Protein AF-A0AAU8DE88-F1 (afdb_monomer_lite)

Structure (mmCIF, N/CA/C/O backbone):
data_AF-A0AAU8DE88-F1
#
_entry.id   AF-A0AAU8DE88-F1
#
loop_
_atom_site.group_PDB
_atom_site.id
_atom_site.type_symbol
_atom_site.label_atom_id
_atom_site.label_alt_id
_atom_site.label_comp_id
_atom_site.label_asym_id
_atom_site.label_entity_id
_atom_site.label_seq_id
_atom_site.pdbx_PDB_ins_code
_atom_site.Cartn_x
_atom_site.Cartn_y
_atom_site.Cartn_z
_atom_site.occupancy
_atom_site.B_iso_or_equiv
_atom_site.auth_seq_id
_atom_site.auth_comp_id
_atom_site.auth_asym_id
_atom_site.auth_atom_id
_atom_site.pdbx_PDB_model_num
ATOM 1 N N . MET A 1 1 ? 5.501 -9.372 -20.639 1.00 56.41 1 MET A N 1
ATOM 2 C CA . MET A 1 1 ? 6.143 -8.124 -20.176 1.00 56.41 1 MET A CA 1
ATO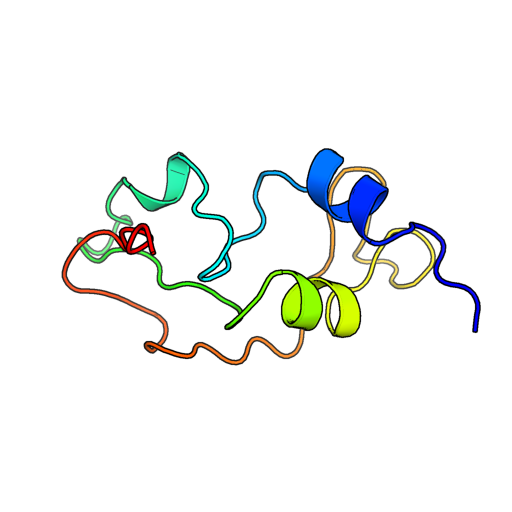M 3 C C . MET A 1 1 ? 6.904 -8.444 -18.905 1.00 56.41 1 MET A C 1
ATOM 5 O O . MET A 1 1 ? 6.295 -8.948 -17.970 1.00 56.41 1 MET A O 1
ATOM 9 N N . THR A 1 2 ? 8.218 -8.243 -18.896 1.00 75.12 2 THR A N 1
ATOM 10 C CA . THR A 1 2 ? 9.044 -8.455 -17.701 1.00 75.12 2 THR A CA 1
ATOM 11 C C . THR A 1 2 ? 8.911 -7.224 -16.815 1.00 75.12 2 THR A C 1
ATOM 13 O O . THR A 1 2 ? 9.183 -6.118 -17.275 1.00 75.12 2 THR A O 1
ATOM 16 N N . ARG A 1 3 ? 8.442 -7.395 -15.575 1.00 84.38 3 ARG A N 1
ATOM 17 C CA . ARG A 1 3 ? 8.355 -6.284 -14.619 1.00 84.38 3 ARG A CA 1
ATOM 18 C C . ARG A 1 3 ? 9.762 -5.825 -14.221 1.00 84.38 3 ARG A C 1
ATOM 20 O O . ARG A 1 3 ? 10.645 -6.675 -14.109 1.00 84.38 3 ARG A O 1
ATOM 27 N N . PRO A 1 4 ? 9.978 -4.523 -13.972 1.00 85.62 4 PRO A N 1
ATOM 28 C CA . PRO A 1 4 ? 11.302 -3.992 -13.643 1.00 85.62 4 PRO A CA 1
ATOM 29 C C . PRO A 1 4 ? 11.795 -4.426 -12.254 1.00 85.62 4 PRO A C 1
ATOM 31 O O . PRO A 1 4 ? 12.992 -4.407 -11.988 1.00 85.62 4 PRO A O 1
ATOM 34 N N . LEU A 1 5 ? 10.879 -4.825 -11.371 1.00 92.19 5 LEU A N 1
ATOM 35 C CA . LEU A 1 5 ? 11.145 -5.283 -10.010 1.00 92.19 5 LEU A CA 1
ATOM 36 C C . LEU A 1 5 ? 10.484 -6.636 -9.802 1.00 92.19 5 LEU A C 1
ATOM 38 O O . LEU A 1 5 ? 9.313 -6.791 -10.143 1.00 92.19 5 LEU A O 1
ATOM 42 N N . SER A 1 6 ? 11.193 -7.594 -9.209 1.00 94.62 6 SER A N 1
ATOM 43 C CA . SER A 1 6 ? 10.574 -8.836 -8.732 1.00 94.62 6 SER A CA 1
ATOM 44 C C . SER A 1 6 ? 9.662 -8.578 -7.528 1.00 94.62 6 SER A C 1
ATOM 46 O O . SER A 1 6 ? 9.751 -7.539 -6.870 1.00 94.62 6 SER A O 1
ATOM 48 N N . PHE A 1 7 ? 8.798 -9.544 -7.213 1.00 95.75 7 PHE A N 1
ATOM 49 C CA . PHE A 1 7 ? 7.869 -9.451 -6.086 1.00 95.75 7 PHE A CA 1
ATOM 50 C C . PHE A 1 7 ? 8.575 -9.197 -4.745 1.00 95.75 7 PHE A C 1
ATOM 52 O O . PHE A 1 7 ? 8.206 -8.283 -4.007 1.00 95.75 7 PHE A O 1
ATOM 59 N N . GLU A 1 8 ? 9.637 -9.950 -4.454 1.00 96.00 8 GLU A N 1
ATOM 60 C CA . GLU A 1 8 ? 10.378 -9.807 -3.197 1.00 96.00 8 GLU A CA 1
ATOM 61 C C . GLU A 1 8 ? 11.158 -8.489 -3.129 1.00 96.00 8 GLU A C 1
ATOM 63 O O . GLU A 1 8 ? 11.156 -7.826 -2.091 1.00 96.00 8 GLU A O 1
ATOM 68 N N . GLN A 1 9 ? 11.745 -8.039 -4.245 1.00 95.31 9 GLN A N 1
ATOM 69 C CA . GLN A 1 9 ? 12.398 -6.726 -4.301 1.00 95.31 9 GLN A CA 1
ATOM 70 C C . GLN A 1 9 ? 11.396 -5.591 -4.073 1.00 95.31 9 GLN A C 1
ATOM 72 O O . GLN A 1 9 ? 11.677 -4.666 -3.314 1.00 95.31 9 GLN A O 1
ATOM 77 N N . ALA A 1 10 ? 10.206 -5.678 -4.673 1.00 95.12 10 ALA A N 1
ATOM 78 C CA . ALA A 1 10 ? 9.159 -4.685 -4.481 1.00 95.12 10 ALA A CA 1
ATOM 79 C C . ALA A 1 10 ? 8.708 -4.625 -3.010 1.00 95.12 10 ALA A C 1
ATOM 81 O O . ALA A 1 10 ? 8.616 -3.539 -2.440 1.00 95.12 10 ALA A O 1
ATOM 82 N N . LYS A 1 11 ? 8.496 -5.771 -2.352 1.00 95.50 11 LYS A N 1
ATOM 83 C CA . LYS A 1 11 ? 8.143 -5.813 -0.920 1.00 95.50 11 LYS A CA 1
ATOM 84 C C . LYS A 1 11 ? 9.220 -5.200 -0.025 1.00 95.50 11 LYS A C 1
ATOM 86 O O . LYS A 1 11 ? 8.878 -4.504 0.933 1.00 95.50 11 LYS A O 1
ATOM 91 N N . ALA A 1 12 ? 10.493 -5.455 -0.325 1.00 95.00 12 ALA A N 1
ATOM 92 C CA . ALA A 1 12 ? 11.615 -4.903 0.430 1.00 95.00 12 ALA A CA 1
ATOM 93 C C . ALA A 1 12 ? 11.746 -3.382 0.243 1.00 95.00 12 ALA A C 1
ATOM 95 O O . ALA A 1 12 ? 12.053 -2.663 1.189 1.00 95.00 12 ALA A O 1
ATOM 96 N N . GLN A 1 13 ? 11.489 -2.888 -0.968 1.00 95.12 13 GLN A N 1
ATOM 97 C CA . GLN A 1 13 ? 11.656 -1.479 -1.317 1.00 95.12 13 GLN A CA 1
ATOM 98 C C . GLN A 1 13 ? 10.470 -0.605 -0.888 1.00 95.12 13 GLN A C 1
ATOM 100 O O . GLN A 1 13 ? 10.664 0.509 -0.406 1.00 95.12 13 GLN A O 1
ATOM 105 N N . PHE A 1 14 ? 9.237 -1.099 -1.026 1.00 94.94 14 PHE A N 1
ATOM 106 C CA . PHE A 1 14 ? 8.013 -0.339 -0.758 1.00 94.94 14 PHE A CA 1
ATOM 107 C C . PHE A 1 14 ? 7.377 -0.765 0.569 1.00 94.94 14 PHE A C 1
ATOM 109 O O . PHE A 1 14 ? 6.318 -1.397 0.626 1.00 94.94 14 PHE A O 1
ATOM 116 N N . VAL A 1 15 ? 8.031 -0.388 1.667 1.00 94.38 15 VAL A N 1
ATOM 117 C CA . VAL A 1 15 ? 7.601 -0.699 3.045 1.00 94.38 15 VAL A CA 1
ATOM 118 C C . VAL A 1 15 ? 6.365 0.084 3.500 1.00 94.38 15 VAL A C 1
ATOM 120 O O . VAL A 1 15 ? 5.765 -0.245 4.521 1.00 94.38 15 VAL A O 1
ATOM 123 N N . HIS A 1 16 ? 5.972 1.116 2.750 1.00 93.50 16 HIS A N 1
ATOM 124 C CA . HIS A 1 16 ? 4.784 1.928 3.026 1.00 93.50 16 HIS A CA 1
ATOM 125 C C . HIS A 1 16 ? 3.519 1.435 2.323 1.00 93.50 16 HIS A C 1
ATOM 127 O O . HIS A 1 16 ? 2.464 2.040 2.515 1.00 93.50 16 HIS A O 1
ATOM 133 N N . ARG A 1 17 ? 3.601 0.358 1.526 1.00 94.75 17 ARG A N 1
ATOM 134 C CA . ARG A 1 17 ? 2.404 -0.297 0.984 1.00 94.75 17 ARG A CA 1
ATOM 135 C C . ARG A 1 17 ? 1.478 -0.676 2.138 1.00 94.75 17 ARG A C 1
ATOM 137 O O . ARG A 1 17 ? 1.961 -1.007 3.213 1.00 94.75 17 ARG A O 1
ATOM 144 N N . PHE A 1 18 ? 0.170 -0.636 1.926 1.00 95.62 18 PHE A N 1
ATOM 145 C CA . PHE A 1 18 ? -0.778 -1.077 2.941 1.00 95.62 18 PHE A CA 1
ATOM 146 C C . PHE A 1 18 ? -1.700 -2.136 2.355 1.00 95.62 18 PHE A C 1
ATOM 148 O O . PHE A 1 18 ? -2.568 -1.844 1.529 1.00 95.62 18 PHE A O 1
ATOM 155 N N . THR A 1 19 ? -1.473 -3.374 2.777 1.00 96.75 19 THR A N 1
ATOM 156 C CA . THR A 1 19 ? -2.227 -4.564 2.382 1.00 96.75 19 THR A CA 1
ATOM 157 C C . THR A 1 19 ? -2.682 -5.297 3.644 1.00 96.75 19 THR A C 1
ATOM 159 O O . THR A 1 19 ? -2.275 -4.943 4.752 1.00 96.75 19 THR A O 1
ATOM 162 N N . MET A 1 20 ? -3.532 -6.319 3.521 1.00 95.75 20 MET A N 1
ATOM 163 C CA . MET A 1 20 ? -3.851 -7.139 4.700 1.00 95.75 20 MET A CA 1
ATOM 164 C C . MET A 1 20 ? -2.651 -7.993 5.153 1.00 95.75 20 MET A C 1
ATOM 166 O O . MET A 1 20 ? -2.569 -8.350 6.328 1.00 95.75 20 MET A O 1
ATOM 170 N N . ASP A 1 21 ? -1.697 -8.262 4.253 1.00 95.31 21 ASP A N 1
ATOM 171 C CA . ASP A 1 21 ? -0.466 -9.007 4.548 1.00 95.31 21 ASP A CA 1
ATOM 172 C C . ASP A 1 21 ? 0.603 -8.136 5.227 1.00 95.31 21 ASP A C 1
ATOM 174 O O . ASP A 1 21 ? 1.382 -8.634 6.046 1.00 95.31 21 ASP A O 1
ATOM 178 N N . HIS A 1 22 ? 0.636 -6.837 4.903 1.00 95.19 22 HIS A N 1
ATOM 179 C CA . HIS A 1 22 ? 1.629 -5.877 5.380 1.00 95.19 22 HIS A CA 1
ATOM 180 C C . HIS A 1 22 ? 0.968 -4.599 5.904 1.00 95.19 22 HIS A C 1
ATOM 182 O O . HIS A 1 22 ? 0.415 -3.798 5.145 1.00 95.19 22 HIS A O 1
ATOM 188 N N . VAL A 1 23 ? 1.092 -4.390 7.217 1.00 95.19 23 VAL A N 1
ATOM 189 C CA . VAL A 1 23 ? 0.546 -3.232 7.935 1.00 95.19 23 VAL A CA 1
ATOM 190 C C . VAL A 1 23 ? 1.686 -2.268 8.270 1.00 95.19 23 VAL A C 1
ATOM 192 O O . VAL A 1 23 ? 2.497 -2.571 9.149 1.00 95.19 23 VAL A O 1
ATOM 195 N N . PRO A 1 24 ? 1.794 -1.117 7.588 1.00 94.12 24 PRO A N 1
ATOM 196 C CA . PRO A 1 24 ? 2.855 -0.163 7.863 1.00 94.12 24 PRO A CA 1
ATOM 197 C C . PRO A 1 24 ? 2.611 0.547 9.200 1.00 94.12 24 PRO A C 1
ATOM 199 O O . PRO A 1 24 ? 1.471 0.783 9.596 1.00 94.12 24 PRO A O 1
ATOM 202 N N . ALA A 1 25 ? 3.686 0.942 9.888 1.00 93.81 25 ALA A N 1
ATOM 203 C CA . ALA A 1 25 ? 3.596 1.544 11.223 1.00 93.81 25 ALA A CA 1
ATOM 204 C C . ALA A 1 25 ? 2.702 2.798 11.271 1.00 93.81 25 ALA A C 1
ATOM 206 O O . ALA A 1 25 ? 1.986 3.007 12.248 1.00 93.81 25 ALA A O 1
ATOM 207 N N . TRP A 1 26 ? 2.688 3.600 10.200 1.00 92.94 26 TRP A N 1
ATOM 208 C CA . TRP A 1 26 ? 1.854 4.801 10.116 1.00 92.94 26 TRP A CA 1
ATOM 209 C C . TRP A 1 26 ? 0.351 4.495 10.176 1.00 92.94 26 TRP A C 1
ATOM 211 O O . TRP A 1 26 ? -0.412 5.325 10.657 1.00 92.94 26 TRP A O 1
ATOM 221 N N . ALA A 1 27 ? -0.085 3.305 9.746 1.00 94.12 27 ALA A N 1
ATOM 222 C CA . ALA A 1 27 ? -1.499 2.925 9.730 1.00 94.12 27 ALA A CA 1
ATOM 223 C C . ALA A 1 27 ? -2.065 2.625 11.128 1.00 94.12 27 ALA A C 1
ATOM 225 O O . ALA A 1 27 ? -3.273 2.464 11.288 1.00 94.12 27 ALA A O 1
ATOM 226 N N . GLN A 1 28 ? -1.202 2.550 12.147 1.00 93.06 28 GLN A N 1
ATOM 227 C CA . GLN A 1 28 ? -1.624 2.388 13.539 1.00 93.06 28 GLN A CA 1
ATOM 228 C C . GLN A 1 28 ? -2.076 3.701 14.181 1.00 93.06 28 GLN A C 1
ATOM 230 O O . GLN A 1 28 ? -2.622 3.675 15.280 1.00 93.06 28 GLN A O 1
ATOM 235 N N . GLN A 1 29 ? -1.829 4.834 13.524 1.00 94.75 29 GLN A N 1
ATOM 236 C CA . GLN A 1 29 ? -2.248 6.148 13.992 1.00 94.75 29 GLN A CA 1
ATOM 237 C C . GLN A 1 29 ? -3.547 6.562 13.288 1.00 94.75 29 GLN A C 1
ATOM 239 O O . GLN A 1 29 ? -3.712 6.268 12.098 1.00 94.75 29 GLN A O 1
ATOM 244 N N . PRO A 1 30 ? -4.471 7.237 13.992 1.00 95.50 30 PRO A N 1
ATOM 245 C CA . PRO A 1 30 ? -5.661 7.781 13.361 1.00 95.50 30 PRO A CA 1
ATOM 246 C C . PRO A 1 30 ? -5.280 8.897 12.380 1.00 95.50 30 PRO A C 1
ATOM 248 O O . PRO A 1 30 ? -4.315 9.640 12.575 1.00 95.50 30 PRO A O 1
ATOM 251 N N . ALA A 1 31 ? -6.060 9.022 11.317 1.00 94.25 31 ALA A N 1
ATOM 252 C CA . ALA A 1 31 ? -6.008 10.134 10.389 1.00 94.25 31 ALA A CA 1
ATOM 253 C C . ALA A 1 31 ? -6.608 11.408 11.025 1.00 94.25 31 ALA A C 1
ATOM 255 O O . ALA A 1 31 ? -7.287 11.332 12.052 1.00 94.25 31 ALA A O 1
ATOM 256 N N . PRO A 1 32 ? -6.418 12.596 10.414 1.00 95.38 32 PRO A N 1
ATOM 257 C CA . PRO A 1 32 ? -6.935 13.858 10.959 1.00 95.38 32 PRO A CA 1
ATOM 258 C C . PRO A 1 32 ? -8.458 13.910 11.166 1.00 95.38 32 PRO A C 1
ATOM 260 O O . PRO A 1 32 ? -8.939 14.742 11.926 1.00 95.38 32 PRO A O 1
ATOM 263 N N . ASN A 1 33 ? -9.220 13.034 10.504 1.00 94.75 33 ASN A N 1
ATOM 264 C CA . ASN A 1 33 ? -10.669 12.899 10.676 1.00 94.75 33 ASN A CA 1
ATOM 265 C C . ASN A 1 33 ? -11.074 11.983 11.853 1.00 94.75 33 ASN A C 1
ATOM 267 O O . ASN A 1 33 ? -12.262 11.739 12.039 1.00 94.75 33 ASN A O 1
ATOM 271 N N . GLY A 1 34 ? -10.115 11.450 12.617 1.00 95.31 34 GLY A N 1
ATOM 272 C CA . GLY A 1 34 ? -10.352 10.546 13.747 1.00 95.31 34 GLY A CA 1
ATOM 273 C C . GLY A 1 34 ? -10.559 9.074 13.370 1.00 95.31 34 GLY A C 1
ATOM 274 O O . GLY A 1 34 ? -10.632 8.238 14.266 1.00 95.31 34 GLY A O 1
ATOM 275 N N . GLN A 1 35 ? -10.615 8.739 12.078 1.00 97.00 35 GLN A N 1
ATOM 276 C CA . GLN A 1 35 ? -10.720 7.358 11.593 1.00 97.00 35 GLN A CA 1
ATOM 277 C C . GLN A 1 35 ? -9.339 6.771 11.291 1.00 97.00 35 GLN A C 1
ATOM 279 O O . GLN A 1 35 ? -8.349 7.490 11.190 1.00 97.00 35 GLN A O 1
ATOM 284 N N . PHE A 1 36 ? -9.257 5.459 11.097 1.00 97.25 36 PHE A N 1
ATOM 285 C CA . PHE A 1 36 ? -8.030 4.781 10.685 1.00 97.25 36 PHE A CA 1
ATOM 286 C C . PHE A 1 36 ? -8.063 4.469 9.193 1.00 97.25 36 PHE A C 1
ATOM 288 O O . PHE A 1 36 ? -9.113 4.162 8.628 1.00 97.25 36 PHE A O 1
ATOM 295 N N . TYR A 1 37 ? -6.903 4.524 8.543 1.00 95.31 37 TYR A N 1
ATOM 296 C CA . TYR A 1 37 ? -6.792 4.095 7.154 1.00 95.31 37 TYR A CA 1
ATOM 297 C C . TYR A 1 37 ? -7.046 2.588 7.038 1.00 95.31 37 TYR A C 1
ATOM 299 O O . TYR A 1 37 ? -6.576 1.801 7.863 1.00 95.31 37 TYR A O 1
ATOM 307 N N . ALA A 1 38 ? -7.757 2.186 5.987 1.00 96.25 38 ALA A N 1
ATOM 308 C CA . ALA A 1 38 ? -7.946 0.782 5.646 1.00 96.25 38 ALA A CA 1
ATOM 309 C C . ALA A 1 38 ? -6.836 0.262 4.707 1.00 96.25 38 ALA A C 1
ATOM 311 O O . ALA A 1 38 ? -6.241 1.047 3.958 1.00 96.25 38 ALA A O 1
ATOM 312 N N . PRO A 1 39 ? -6.574 -1.060 4.682 1.00 96.62 39 PRO A N 1
ATOM 313 C CA . PRO A 1 39 ? -5.743 -1.675 3.652 1.00 96.62 39 PRO A CA 1
ATOM 314 C C . PRO A 1 39 ? -6.244 -1.336 2.242 1.00 96.62 39 PRO A C 1
ATOM 316 O O . PRO A 1 39 ? -7.434 -1.442 1.952 1.00 96.62 39 PRO A O 1
ATOM 319 N N . GLN A 1 40 ? -5.331 -0.973 1.343 1.00 96.81 40 GLN A N 1
ATOM 320 C CA . GLN A 1 40 ? -5.662 -0.626 -0.045 1.00 96.81 40 GLN A CA 1
ATOM 321 C C . GLN A 1 40 ? -5.953 -1.868 -0.898 1.00 96.81 40 GLN A C 1
ATOM 323 O O . GLN A 1 40 ? -6.797 -1.838 -1.796 1.00 96.81 40 GLN A O 1
ATOM 328 N N . PHE A 1 41 ? -5.249 -2.962 -0.608 1.00 97.00 41 PHE A N 1
ATOM 329 C CA . PHE A 1 41 ? -5.323 -4.231 -1.331 1.00 97.00 41 PHE A CA 1
ATOM 330 C C . PHE A 1 41 ? -5.513 -5.391 -0.355 1.00 97.00 41 PHE A C 1
ATOM 332 O O . PHE A 1 41 ? -5.095 -5.317 0.805 1.00 97.00 41 PHE A O 1
ATOM 339 N N . ARG A 1 42 ? -6.119 -6.483 -0.829 1.00 96.12 42 ARG A N 1
ATOM 340 C CA . ARG A 1 42 ? -6.318 -7.697 -0.031 1.00 96.12 42 ARG A CA 1
ATOM 341 C C . ARG A 1 42 ? -5.000 -8.393 0.280 1.00 96.12 42 ARG A C 1
ATOM 343 O O . ARG A 1 42 ? -4.857 -8.900 1.380 1.00 96.12 42 ARG A O 1
ATOM 350 N N . SER A 1 43 ? -4.047 -8.409 -0.647 1.00 96.12 43 SER A N 1
ATOM 351 C CA . SER A 1 43 ? -2.756 -9.078 -0.455 1.00 96.12 43 SER A CA 1
ATOM 352 C C . SER A 1 43 ? -1.592 -8.291 -1.046 1.00 96.12 43 SER A C 1
ATOM 354 O O . SER A 1 43 ? -1.775 -7.426 -1.908 1.00 96.12 43 SER A O 1
ATOM 356 N N . ASP A 1 44 ? -0.374 -8.626 -0.620 1.00 96.12 44 ASP A N 1
ATOM 357 C CA . ASP A 1 44 ? 0.853 -8.119 -1.240 1.00 96.12 44 ASP A CA 1
ATOM 358 C C . ASP A 1 44 ? 0.924 -8.513 -2.716 1.00 96.12 44 ASP A C 1
ATOM 360 O O . ASP A 1 44 ? 1.381 -7.726 -3.546 1.00 96.12 44 ASP A O 1
ATOM 364 N N . ARG A 1 45 ? 0.434 -9.707 -3.071 1.00 96.38 45 ARG A N 1
ATOM 365 C CA . ARG A 1 45 ? 0.412 -10.152 -4.467 1.00 96.38 45 ARG A CA 1
ATOM 366 C C . ARG A 1 45 ? -0.506 -9.283 -5.320 1.00 96.38 45 ARG A C 1
ATOM 368 O O . ARG A 1 45 ? -0.098 -8.848 -6.391 1.00 96.38 45 ARG A O 1
ATOM 375 N N . GLU A 1 46 ? -1.706 -8.991 -4.827 1.00 96.25 46 GLU A N 1
ATOM 376 C CA . GLU A 1 46 ? -2.635 -8.102 -5.522 1.00 96.25 46 GLU A CA 1
ATOM 377 C C . GLU A 1 46 ? -2.048 -6.696 -5.685 1.00 96.25 46 GLU A C 1
ATOM 379 O O . GLU A 1 46 ? -2.112 -6.124 -6.775 1.00 96.25 46 GLU A O 1
ATOM 384 N N . TRP A 1 47 ? -1.447 -6.153 -4.621 1.00 96.38 47 TRP A N 1
ATOM 385 C CA . TRP A 1 47 ? -0.742 -4.875 -4.689 1.00 96.38 47 TRP A CA 1
ATOM 386 C C . TRP A 1 47 ? 0.332 -4.900 -5.774 1.00 96.38 47 TRP A C 1
ATOM 388 O O . TRP A 1 47 ? 0.362 -4.005 -6.611 1.00 96.38 47 TRP A O 1
ATOM 398 N N . TYR A 1 48 ? 1.180 -5.928 -5.798 1.00 95.75 48 TYR A N 1
ATOM 399 C CA . TYR A 1 48 ? 2.242 -6.041 -6.789 1.00 95.75 48 TYR A CA 1
ATOM 400 C C . TYR A 1 48 ? 1.672 -6.082 -8.205 1.00 95.75 48 TYR A C 1
ATOM 402 O O . TYR A 1 48 ? 2.129 -5.330 -9.059 1.00 95.75 48 TYR A O 1
ATOM 410 N N . ASP A 1 49 ? 0.633 -6.881 -8.447 1.00 94.69 49 ASP A N 1
ATOM 411 C CA . ASP A 1 49 ? 0.025 -7.035 -9.769 1.00 94.69 49 ASP A CA 1
ATOM 412 C C . ASP A 1 49 ? -0.621 -5.727 -10.277 1.00 94.69 49 ASP A C 1
ATOM 414 O O . ASP A 1 49 ? -0.581 -5.453 -11.479 1.00 94.69 49 ASP A O 1
ATOM 418 N N . LYS A 1 50 ? -1.148 -4.880 -9.382 1.00 94.62 50 LYS A N 1
ATOM 419 C CA . LYS A 1 50 ? -1.873 -3.645 -9.744 1.00 94.62 50 LYS A CA 1
ATOM 420 C C . LYS A 1 50 ? -1.058 -2.352 -9.647 1.00 94.62 50 LYS A C 1
ATOM 422 O O . LYS A 1 50 ? -1.329 -1.403 -10.389 1.00 94.62 50 LYS A O 1
ATOM 427 N N . ALA A 1 51 ? -0.081 -2.286 -8.748 1.00 94.31 51 ALA A N 1
ATOM 428 C CA . ALA A 1 51 ? 0.786 -1.125 -8.596 1.00 94.31 51 ALA A CA 1
ATOM 429 C C . ALA A 1 51 ? 1.639 -0.921 -9.852 1.00 94.31 51 ALA A C 1
ATOM 431 O O . ALA A 1 51 ? 1.942 -1.868 -10.580 1.00 94.31 51 ALA A O 1
ATOM 432 N N . LYS A 1 52 ? 2.025 0.329 -10.103 1.00 94.31 52 LYS A N 1
ATOM 433 C CA . LYS A 1 52 ? 2.975 0.705 -11.149 1.00 94.31 52 LYS A CA 1
ATOM 434 C C . LYS A 1 52 ? 4.291 1.111 -10.503 1.00 94.31 52 LYS A C 1
ATOM 436 O O . LYS A 1 52 ? 4.319 1.964 -9.611 1.00 94.31 52 LYS A O 1
ATOM 441 N N . PHE A 1 53 ? 5.371 0.491 -10.952 1.00 93.81 53 PHE A N 1
ATOM 442 C CA . PHE A 1 53 ? 6.726 0.753 -10.484 1.00 93.81 53 PHE A CA 1
ATOM 443 C C . PHE A 1 53 ? 7.472 1.696 -11.427 1.00 93.81 53 PHE A C 1
ATOM 445 O O . PHE A 1 53 ? 6.991 2.032 -12.509 1.00 93.81 53 PHE A O 1
ATOM 452 N N . HIS A 1 54 ? 8.656 2.141 -11.007 1.00 93.31 54 HIS A N 1
ATOM 453 C CA . HIS A 1 54 ? 9.502 2.990 -11.836 1.00 93.31 54 HIS A CA 1
ATOM 454 C C . HIS A 1 54 ? 9.767 2.337 -13.202 1.00 93.31 54 HIS A C 1
ATOM 456 O O . HIS A 1 54 ? 10.165 1.174 -13.268 1.00 93.31 54 HIS A O 1
ATOM 462 N N . GLY A 1 55 ? 9.513 3.084 -14.279 1.00 91.31 55 GLY A N 1
ATOM 463 C CA . GLY A 1 55 ? 9.553 2.586 -15.659 1.00 91.31 55 GLY A CA 1
ATOM 464 C C . GLY A 1 55 ? 8.217 2.048 -16.192 1.00 91.31 55 GLY A C 1
ATOM 465 O O . GLY A 1 55 ? 8.095 1.847 -17.394 1.00 91.31 55 GLY A O 1
ATOM 466 N N . GLU A 1 56 ? 7.201 1.854 -15.341 1.00 92.12 56 GLU A N 1
ATOM 467 C CA . GLU A 1 56 ? 5.838 1.458 -15.747 1.00 92.12 56 GLU A CA 1
ATOM 468 C C . GLU A 1 56 ? 4.841 2.634 -15.728 1.00 92.12 56 GLU A C 1
ATOM 470 O O . GLU A 1 56 ? 3.772 2.544 -16.329 1.00 92.12 56 GLU A O 1
ATOM 475 N N . SER A 1 57 ? 5.156 3.717 -15.011 1.00 92.50 57 SER A N 1
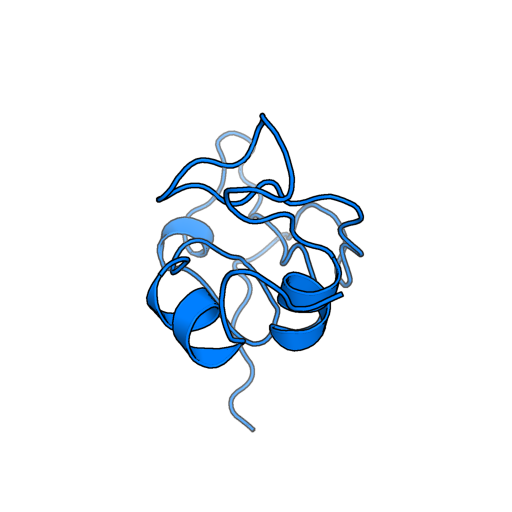ATOM 476 C CA . SER A 1 57 ? 4.366 4.952 -14.942 1.00 92.50 57 SER A CA 1
ATOM 477 C C . SER A 1 57 ? 5.274 6.143 -14.644 1.00 92.50 57 SER A C 1
ATOM 479 O O . SER A 1 57 ? 6.204 6.023 -13.847 1.00 92.50 57 SER A O 1
ATOM 481 N N . GLU A 1 58 ? 4.971 7.303 -15.224 1.00 93.12 58 GLU A N 1
ATOM 482 C CA . GLU A 1 58 ? 5.667 8.569 -14.942 1.00 93.12 58 GLU A CA 1
ATOM 483 C C . GLU A 1 58 ? 5.438 9.057 -13.505 1.00 93.12 58 GLU A C 1
ATOM 485 O O . GLU A 1 58 ? 6.266 9.766 -12.939 1.00 93.12 58 GLU A O 1
ATOM 490 N N . LEU A 1 59 ? 4.338 8.625 -12.880 1.00 93.50 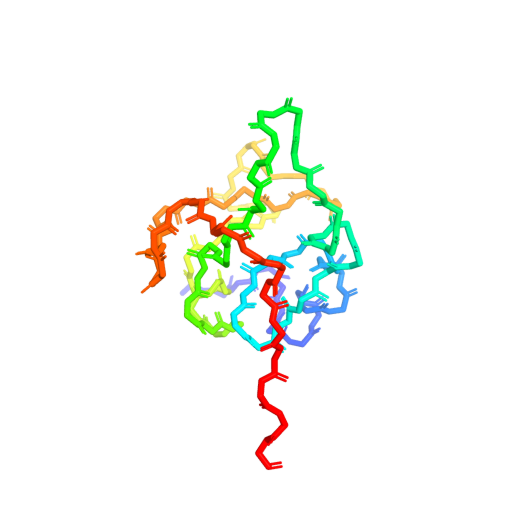59 LEU A N 1
ATOM 491 C CA . LEU A 1 59 ? 4.023 8.929 -11.483 1.00 93.50 59 LEU A CA 1
ATOM 492 C C . LEU A 1 59 ? 4.819 8.064 -10.498 1.00 93.50 59 LEU A C 1
ATOM 494 O O . LEU A 1 59 ? 4.797 8.323 -9.296 1.00 93.50 59 LEU A O 1
ATOM 498 N N . ALA A 1 60 ? 5.494 7.018 -10.983 1.00 93.50 60 ALA A N 1
ATOM 499 C CA . ALA A 1 60 ? 6.291 6.123 -10.162 1.00 93.50 60 ALA A CA 1
ATOM 500 C C . ALA A 1 60 ? 7.777 6.501 -10.233 1.00 93.50 60 ALA A C 1
ATOM 502 O O . ALA A 1 60 ? 8.424 6.466 -11.285 1.00 93.50 60 ALA A O 1
ATOM 503 N N . THR A 1 61 ? 8.352 6.813 -9.076 1.00 92.31 61 THR A N 1
ATOM 504 C CA . THR A 1 61 ? 9.786 7.081 -8.937 1.00 92.31 61 THR A CA 1
ATOM 505 C C . THR A 1 61 ? 10.481 5.880 -8.311 1.00 92.31 61 THR A C 1
ATOM 507 O O . THR A 1 61 ? 9.846 4.908 -7.902 1.00 92.31 61 THR A O 1
ATOM 510 N N . ARG A 1 62 ? 11.811 5.937 -8.194 1.00 89.69 62 ARG A N 1
ATOM 511 C CA . ARG A 1 62 ? 12.589 4.862 -7.571 1.00 89.69 62 ARG A CA 1
ATOM 512 C C . ARG A 1 62 ? 12.041 4.455 -6.198 1.00 89.69 62 ARG A C 1
ATOM 514 O O . ARG A 1 62 ? 11.962 3.270 -5.924 1.00 89.69 62 ARG A O 1
ATOM 521 N N . ASN A 1 63 ? 11.642 5.403 -5.352 1.00 89.94 63 ASN A N 1
ATOM 522 C CA . ASN A 1 63 ? 11.199 5.112 -3.980 1.00 89.94 63 ASN A CA 1
ATOM 523 C C . ASN A 1 63 ? 9.685 5.271 -3.787 1.00 89.94 63 ASN A C 1
ATOM 525 O O . ASN A 1 63 ? 9.191 5.145 -2.670 1.00 89.94 63 ASN A O 1
ATOM 529 N N . TYR A 1 64 ? 8.945 5.542 -4.863 1.00 92.25 64 TYR A N 1
ATOM 530 C CA . TYR A 1 64 ? 7.501 5.729 -4.820 1.00 92.25 64 TYR A CA 1
ATOM 531 C C . TYR A 1 64 ? 6.818 4.895 -5.903 1.00 92.25 64 TYR A C 1
ATOM 533 O O . TYR A 1 64 ? 7.042 5.112 -7.093 1.00 92.25 64 TYR A O 1
ATOM 541 N N . CYS A 1 65 ? 5.973 3.946 -5.498 1.00 93.75 65 CYS A N 1
ATOM 542 C CA . CYS A 1 65 ? 5.104 3.235 -6.427 1.00 93.75 65 CYS A CA 1
ATOM 543 C C . CYS A 1 65 ? 3.795 4.006 -6.601 1.00 93.75 65 CYS A C 1
ATOM 545 O O . CYS A 1 65 ? 3.227 4.510 -5.630 1.00 93.75 65 CYS A O 1
ATOM 547 N N . PHE A 1 66 ? 3.275 4.033 -7.824 1.00 94.06 66 PHE A N 1
ATOM 548 C CA . PHE A 1 66 ? 1.942 4.555 -8.078 1.00 94.06 66 PHE A CA 1
ATOM 549 C C . PHE A 1 66 ? 0.920 3.427 -7.916 1.00 94.06 66 PHE A C 1
ATOM 551 O O . PHE A 1 66 ? 0.851 2.502 -8.729 1.00 94.06 66 PHE A O 1
ATOM 558 N N . SER A 1 67 ? 0.138 3.483 -6.843 1.00 87.75 67 SER A N 1
ATOM 559 C CA . SER A 1 67 ? -0.939 2.523 -6.599 1.00 87.75 67 SER A CA 1
ATOM 560 C C . SER A 1 67 ? -2.199 2.952 -7.349 1.00 87.75 67 SER A C 1
ATOM 562 O O . SER A 1 67 ? -2.719 4.043 -7.124 1.00 87.75 67 SER A O 1
ATOM 564 N N . SER A 1 68 ? -2.721 2.069 -8.199 1.00 85.88 68 SER A N 1
ATOM 565 C CA . SER A 1 68 ? -3.998 2.249 -8.899 1.00 85.88 68 SER A CA 1
ATOM 566 C C . SER A 1 68 ? -4.832 0.972 -8.806 1.00 85.88 68 SER A C 1
ATOM 568 O O . SER A 1 68 ? -4.271 -0.115 -8.664 1.00 85.88 68 SER A O 1
ATOM 570 N N . GLY A 1 69 ? -6.161 1.084 -8.863 1.00 90.69 69 GLY A N 1
ATOM 571 C CA . GLY A 1 69 ? -7.055 -0.082 -8.823 1.00 90.69 69 GLY A CA 1
ATOM 572 C C . GLY A 1 69 ? -7.157 -0.759 -7.450 1.00 90.69 69 GLY A C 1
ATOM 573 O O . GLY A 1 69 ? -7.374 -1.974 -7.376 1.00 90.69 69 GLY A O 1
ATOM 574 N N . GLN A 1 70 ? -6.975 0.013 -6.376 1.00 95.69 70 GLN A N 1
ATOM 575 C CA . GLN A 1 70 ? -7.186 -0.416 -4.993 1.00 95.69 70 GLN A CA 1
ATOM 576 C C . GLN A 1 70 ? -8.545 -1.107 -4.852 1.00 95.69 70 GLN A C 1
ATOM 578 O O . GLN A 1 70 ? -9.561 -0.596 -5.321 1.00 95.69 70 GLN A O 1
ATOM 583 N N . SER A 1 71 ? -8.560 -2.275 -4.214 1.00 95.75 71 SER A N 1
ATOM 584 C CA . SER A 1 71 ? -9.790 -3.034 -3.981 1.00 95.75 71 SER A CA 1
ATOM 585 C C . SER A 1 71 ? -10.538 -2.586 -2.733 1.00 95.75 71 SER A C 1
ATOM 587 O O . SER A 1 71 ? -11.716 -2.899 -2.619 1.00 95.75 71 SER A O 1
ATOM 589 N N . TRP A 1 72 ? -9.849 -1.928 -1.789 1.00 95.12 72 TRP A N 1
ATOM 590 C CA . TRP A 1 72 ? -10.413 -1.483 -0.509 1.00 95.12 72 TRP A CA 1
ATOM 591 C C . TRP A 1 72 ? -11.252 -2.578 0.174 1.00 95.12 72 TRP A C 1
ATOM 593 O O . TRP A 1 72 ? -12.450 -2.398 0.392 1.00 95.12 72 TRP A O 1
ATOM 603 N N . PRO A 1 73 ? -10.658 -3.751 0.486 1.00 94.50 73 PRO A N 1
ATOM 604 C CA . PRO A 1 73 ? -11.406 -4.943 0.895 1.00 94.50 73 PRO A CA 1
ATOM 605 C C . PRO A 1 73 ? -12.239 -4.751 2.170 1.00 94.50 73 PRO A C 1
ATOM 607 O O . PRO A 1 73 ? -13.147 -5.540 2.409 1.00 94.50 73 PRO A O 1
ATOM 610 N N . LEU A 1 74 ? -11.926 -3.729 2.972 1.00 95.25 74 LEU A N 1
ATOM 611 C CA . LEU A 1 74 ? -12.598 -3.386 4.227 1.00 95.25 74 LEU A CA 1
ATOM 612 C C . LEU A 1 74 ? -13.214 -1.971 4.194 1.00 95.25 74 LEU A C 1
ATOM 614 O O . LEU A 1 74 ? -13.497 -1.405 5.243 1.00 95.25 74 LEU A O 1
ATOM 618 N N . GLY A 1 75 ? -13.384 -1.379 3.005 1.00 95.31 75 GL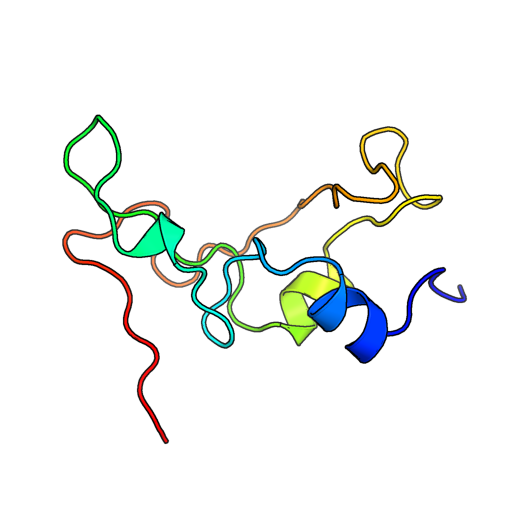Y A N 1
ATOM 619 C CA . GLY A 1 75 ? -13.701 0.043 2.841 1.00 95.31 75 GLY A CA 1
ATOM 620 C C . GLY A 1 75 ? -12.450 0.927 2.829 1.00 95.31 75 GLY A C 1
ATOM 621 O O . GLY A 1 75 ? -11.328 0.429 2.760 1.00 95.31 75 GLY A O 1
ATOM 622 N N . THR A 1 76 ? -12.639 2.249 2.842 1.00 94.12 76 THR A N 1
ATOM 623 C CA . THR A 1 76 ? -11.549 3.248 2.821 1.00 94.12 76 THR A CA 1
ATOM 624 C C . THR A 1 76 ? -11.120 3.704 4.217 1.00 94.12 76 THR A C 1
ATOM 626 O O . THR A 1 76 ? -9.970 4.104 4.405 1.00 94.12 76 THR A O 1
ATOM 629 N N . TRP A 1 77 ? -12.024 3.600 5.192 1.00 96.31 77 TRP A N 1
ATOM 630 C CA . TRP A 1 77 ? -11.841 4.025 6.576 1.00 96.31 77 TRP A CA 1
ATOM 631 C C . TRP A 1 77 ? -12.268 2.920 7.537 1.00 96.31 77 TRP A C 1
ATOM 633 O O . TRP A 1 77 ? -13.189 2.162 7.239 1.00 96.31 77 TRP A O 1
ATOM 643 N N . LEU A 1 78 ? -11.611 2.857 8.691 1.00 96.62 78 LEU A N 1
ATOM 644 C CA . LEU A 1 78 ? -11.904 1.932 9.780 1.00 96.62 78 LEU A CA 1
ATOM 645 C C . LEU A 1 78 ? -12.144 2.703 11.079 1.00 96.62 78 LEU A C 1
ATOM 647 O O . LEU A 1 78 ? -11.525 3.741 11.318 1.00 96.62 78 LEU A O 1
ATOM 651 N N . ASP A 1 79 ? -12.968 2.139 11.958 1.00 96.62 79 ASP A N 1
ATOM 652 C CA . ASP A 1 79 ? -13.217 2.696 13.296 1.00 96.62 79 ASP A CA 1
ATOM 653 C C . ASP A 1 79 ? -12.096 2.359 14.300 1.00 96.62 79 ASP A C 1
ATOM 655 O O . ASP A 1 79 ? -12.007 2.944 15.376 1.00 96.62 79 ASP A O 1
ATOM 659 N N . ALA A 1 80 ? -11.213 1.419 13.948 1.00 95.19 80 ALA A N 1
ATOM 660 C CA . ALA A 1 80 ? -10.072 0.978 14.746 1.00 95.19 80 ALA A CA 1
ATOM 661 C C . ALA A 1 80 ? -8.886 0.609 13.832 1.00 95.19 80 ALA A C 1
ATOM 663 O O . ALA A 1 80 ? -9.103 0.263 12.666 1.00 95.19 80 ALA A O 1
ATOM 664 N N . PRO A 1 81 ? -7.630 0.639 14.324 1.00 95.19 81 PRO A N 1
ATOM 665 C CA . PRO A 1 81 ? -6.471 0.307 13.501 1.00 95.19 81 PRO A CA 1
ATOM 666 C C . PRO A 1 81 ? -6.538 -1.149 13.039 1.00 95.19 81 PRO A C 1
ATOM 668 O O . PRO A 1 81 ? -6.774 -2.059 13.840 1.00 95.19 81 PRO A O 1
ATOM 671 N N . PHE A 1 82 ? -6.273 -1.382 11.752 1.00 95.50 82 PHE A N 1
ATOM 672 C CA . PHE A 1 82 ? -6.200 -2.737 11.218 1.00 95.50 82 PHE A CA 1
ATOM 673 C C . PHE A 1 82 ? -5.043 -3.502 11.868 1.00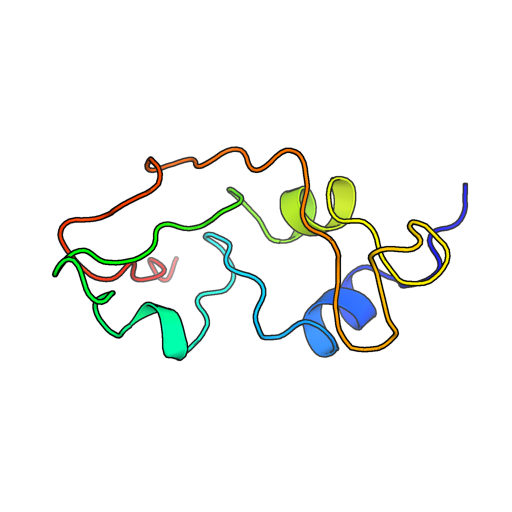 95.50 82 PHE A C 1
ATOM 675 O O . PHE A 1 82 ? -3.900 -3.041 11.894 1.00 95.50 82 PHE A O 1
ATOM 682 N N . ARG A 1 83 ? -5.335 -4.704 12.364 1.00 91.56 83 ARG A N 1
ATOM 683 C CA . ARG A 1 83 ? -4.337 -5.625 12.908 1.00 91.56 83 ARG A CA 1
ATOM 684 C C . ARG A 1 83 ? -4.332 -6.878 12.058 1.00 91.56 83 ARG A C 1
ATOM 686 O O . ARG A 1 83 ? -5.372 -7.506 11.872 1.00 91.56 83 ARG A O 1
ATOM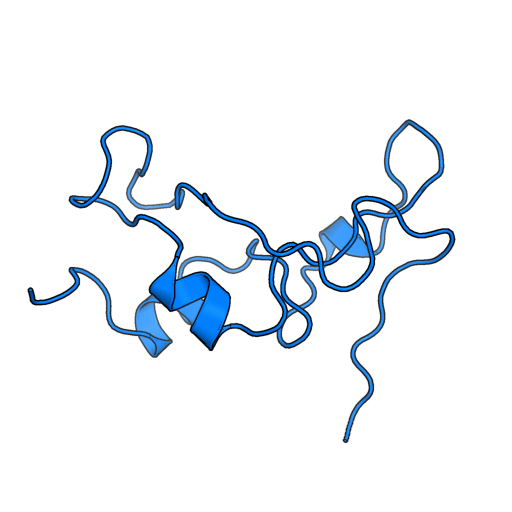 693 N N . ARG A 1 84 ? -3.153 -7.251 11.567 1.00 84.44 84 ARG A N 1
ATOM 694 C CA . ARG A 1 84 ? -2.982 -8.525 10.875 1.00 84.44 84 ARG A CA 1
ATOM 695 C C . ARG A 1 84 ? -3.293 -9.648 11.860 1.00 84.44 84 ARG A C 1
ATOM 697 O O . ARG A 1 84 ? -2.646 -9.741 12.902 1.00 84.44 84 ARG A O 1
ATOM 704 N N . ILE A 1 85 ? -4.276 -10.479 11.531 1.00 69.88 85 ILE A N 1
ATOM 705 C CA . ILE A 1 85 ? -4.555 -11.695 12.290 1.00 69.88 85 ILE A CA 1
ATOM 706 C C . ILE A 1 85 ? -3.370 -12.623 12.025 1.00 69.88 85 ILE A C 1
ATOM 708 O O . ILE A 1 85 ? -3.116 -12.988 10.878 1.00 69.88 85 ILE A O 1
ATOM 712 N N . ALA A 1 86 ? -2.584 -12.918 13.060 1.00 54.94 86 ALA A N 1
ATOM 713 C CA . ALA A 1 86 ? -1.593 -13.977 12.968 1.00 54.94 86 ALA A CA 1
ATOM 714 C C . ALA A 1 86 ? -2.361 -15.288 12.754 1.00 54.94 86 ALA A C 1
ATOM 716 O O . ALA A 1 86 ? -3.209 -15.631 13.578 1.00 54.94 86 ALA A O 1
ATOM 717 N N . ALA A 1 87 ? -2.127 -15.930 11.610 1.00 48.91 87 ALA A N 1
ATOM 718 C CA . ALA A 1 87 ? -2.543 -17.307 11.383 1.00 48.91 87 ALA A CA 1
ATOM 719 C C . ALA A 1 87 ? -1.675 -18.253 12.220 1.00 48.91 87 ALA A C 1
ATOM 721 O O . ALA A 1 87 ? -0.471 -17.933 12.385 1.00 48.91 87 ALA A O 1
#

Secondary structure (DSSP, 8-state):
---SS-HHHHHHH-TT--BSS---GGGGSPPTTSPEEPPSBSSHHHHHHHSB-BTTBTT-BTTB-B--S---BTBSEESS-------

pLDDT: mean 92.22, std 8.46, range [48.91, 97.25]

Sequence (87 aa):
MTRPLSFEQAKAQFVHRFTMDHVPAWAQQPAPNGQFYAPQFRSDREWYDKAKFHGESELATRNYCFSSGQSWPLGTWLDAPFRRIAA

Radius of gyration: 13.35 Å; chains: 1; bounding box: 26×31×35 Å

Organism: NCBI:txid3228852

Foldseek 3Di:
DDAPADLVRCCVQALVQFELAHHHPVQQDADPVQWGFAHQAPDSVRQVVQWAAVVRDPPHDPRRIHGDDGPRVPHGTHNHRRDNDDD